Protein AF-A0A926KV99-F1 (afdb_monomer_lite)

Secondary structure (DSSP, 8-state):
-EETTEE---EEEEEEETTEEEEEEE-HHHHSSS-SS--TTHHHHHHHHHHHHHHHHHHTT---SEEEEETGGGTTHHHHHHHTSTTS---EEEEE-----------

Radius of gyration: 15.8 Å; chains: 1; bounding box: 37×48×35 Å

Foldseek 3Di:
DDFPNDDFDWDWDWDQDPNDIDIDIDTCVQPVDDDDDDDPCLQRSLVVVLVSVVVCCVVVVHADQEDEAEADSNVCNVVCCCPVVVVDDNHDYDYDHDDPPPVDDDD

pLDDT: mean 86.84, std 14.36, range [39.22, 97.75]

Structure (mmCIF, N/CA/C/O backbone):
data_AF-A0A926KV99-F1
#
_entry.id   AF-A0A926KV99-F1
#
loop_
_atom_site.group_PDB
_atom_site.id
_atom_site.type_symbol
_atom_site.label_atom_id
_atom_site.label_alt_id
_atom_site.label_comp_id
_atom_site.label_asym_id
_atom_site.label_entity_id
_atom_site.label_seq_id
_atom_site.pdbx_PDB_ins_code
_atom_site.Cartn_x
_atom_site.Cartn_y
_atom_site.Cartn_z
_atom_site.occupancy
_atom_site.B_iso_or_equiv
_atom_site.auth_seq_id
_atom_site.auth_comp_id
_atom_site.auth_asym_id
_atom_site.auth_atom_id
_atom_site.pdbx_PDB_model_num
ATOM 1 N N . MET A 1 1 ? 1.766 10.897 -2.635 1.00 89.19 1 MET A N 1
ATOM 2 C CA . MET A 1 1 ? 2.316 10.336 -1.384 1.00 89.19 1 MET A CA 1
ATOM 3 C C . MET A 1 1 ? 3.839 10.408 -1.406 1.00 89.19 1 MET A C 1
ATOM 5 O O . MET A 1 1 ? 4.415 10.212 -2.467 1.00 89.19 1 MET A O 1
ATOM 9 N N . GLU A 1 2 ? 4.484 10.692 -0.269 1.00 91.38 2 GLU A N 1
ATOM 10 C CA . GLU A 1 2 ? 5.951 10.684 -0.162 1.00 91.38 2 GLU A CA 1
ATOM 11 C C . GLU A 1 2 ? 6.496 9.311 0.273 1.00 91.38 2 GLU A C 1
ATOM 13 O O . GLU A 1 2 ? 6.025 8.710 1.255 1.00 91.38 2 GLU A O 1
ATOM 18 N N . ILE A 1 3 ? 7.510 8.826 -0.446 1.00 91.50 3 ILE A N 1
ATOM 19 C CA . ILE A 1 3 ? 8.276 7.623 -0.115 1.00 91.50 3 ILE A CA 1
ATOM 20 C C . ILE A 1 3 ? 9.722 7.749 -0.605 1.00 91.50 3 ILE A C 1
ATOM 22 O O . ILE A 1 3 ? 9.959 8.213 -1.715 1.00 91.50 3 ILE A O 1
ATOM 26 N N . SER A 1 4 ? 10.695 7.386 0.237 1.00 89.88 4 SER A N 1
ATOM 27 C CA . SER A 1 4 ? 12.132 7.455 -0.090 1.00 89.88 4 SER A CA 1
ATOM 28 C C . SER A 1 4 ? 12.583 8.803 -0.686 1.00 89.88 4 SER A C 1
ATOM 30 O O . SER A 1 4 ? 13.398 8.847 -1.604 1.00 89.88 4 SER A O 1
ATOM 32 N N . GLY A 1 5 ? 12.012 9.916 -0.205 1.00 91.94 5 GLY A N 1
ATOM 33 C CA . GLY A 1 5 ? 12.291 11.269 -0.708 1.00 91.94 5 GLY A CA 1
ATOM 34 C C . GLY A 1 5 ? 11.651 11.615 -2.062 1.00 91.94 5 GLY A C 1
ATOM 35 O O . GLY A 1 5 ? 11.896 12.695 -2.593 1.00 91.94 5 GLY A O 1
ATOM 36 N N . LYS A 1 6 ? 10.824 10.730 -2.630 1.00 92.62 6 LYS A N 1
ATOM 37 C CA . LYS A 1 6 ? 10.062 10.956 -3.865 1.00 92.62 6 LYS A CA 1
ATOM 38 C C . LYS A 1 6 ? 8.613 11.285 -3.527 1.00 92.62 6 LYS A C 1
ATOM 40 O O . LYS A 1 6 ? 7.976 10.570 -2.753 1.00 92.62 6 LYS A O 1
ATOM 45 N N . LEU A 1 7 ? 8.067 12.323 -4.155 1.00 94.94 7 LEU A N 1
ATOM 46 C CA . LEU A 1 7 ? 6.635 12.613 -4.123 1.00 94.94 7 LEU A CA 1
ATOM 47 C C . LEU A 1 7 ? 5.974 12.007 -5.363 1.00 94.94 7 LEU A C 1
ATOM 49 O O . LEU A 1 7 ? 6.183 12.488 -6.473 1.00 94.94 7 LEU A O 1
ATOM 53 N N . LEU A 1 8 ? 5.176 10.961 -5.167 1.00 96.00 8 LEU A N 1
ATOM 54 C CA . LEU A 1 8 ? 4.520 10.235 -6.255 1.00 96.00 8 LEU A CA 1
ATOM 55 C C . LEU A 1 8 ? 3.013 10.521 -6.283 1.00 96.00 8 LEU A C 1
ATOM 57 O O . LEU A 1 8 ? 2.381 10.500 -5.217 1.00 96.00 8 LEU A O 1
ATOM 61 N N . PRO A 1 9 ? 2.411 10.791 -7.456 1.00 94.25 9 PRO A N 1
ATOM 62 C CA . PRO A 1 9 ? 0.963 10.871 -7.580 1.00 94.25 9 PRO A CA 1
ATOM 63 C C . PRO A 1 9 ? 0.347 9.484 -7.368 1.00 94.25 9 PRO A C 1
ATOM 65 O O . PRO A 1 9 ? 0.882 8.475 -7.828 1.00 94.25 9 PRO A O 1
ATOM 68 N N . CYS A 1 10 ? -0.768 9.446 -6.646 1.00 95.69 10 CYS A N 1
ATOM 69 C CA . CYS A 1 10 ? -1.561 8.240 -6.469 1.00 95.69 10 CYS A CA 1
ATOM 70 C C . CYS A 1 10 ? -3.019 8.587 -6.213 1.00 95.69 10 CYS A C 1
ATOM 72 O O . CYS A 1 10 ? -3.316 9.596 -5.565 1.00 95.69 10 CYS A O 1
ATOM 74 N N . THR A 1 11 ? -3.907 7.730 -6.687 1.00 96.25 11 THR A N 1
ATOM 75 C CA . THR A 1 11 ? -5.356 7.856 -6.543 1.00 96.25 11 THR A CA 1
ATOM 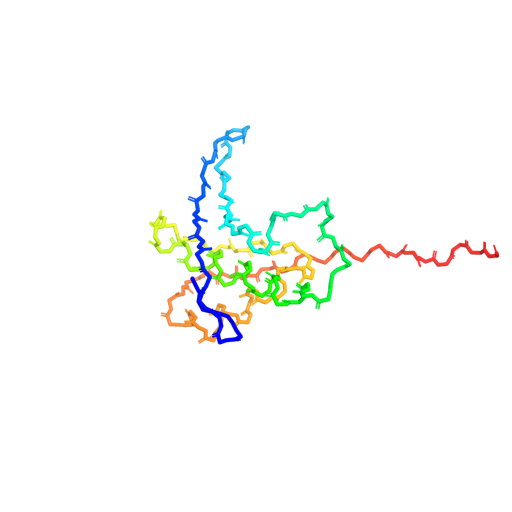76 C C . THR A 1 11 ? -5.929 6.573 -5.955 1.00 96.25 11 THR A C 1
ATOM 78 O O . THR A 1 11 ? -5.246 5.554 -5.823 1.00 96.25 11 THR A O 1
ATOM 81 N N . VAL A 1 12 ? -7.185 6.653 -5.525 1.00 96.75 12 VAL A N 1
ATOM 82 C CA . VAL A 1 12 ? -7.946 5.497 -5.062 1.00 96.75 12 VAL A CA 1
ATOM 83 C C . VAL A 1 12 ? -9.149 5.360 -5.972 1.00 96.75 12 VAL A C 1
ATOM 85 O O . VAL A 1 12 ? -9.969 6.276 -6.042 1.00 96.75 12 VAL A O 1
ATOM 88 N N . GLU A 1 13 ? -9.247 4.232 -6.659 1.00 96.06 13 GLU A N 1
ATOM 89 C CA . GLU A 1 13 ? -10.392 3.898 -7.501 1.00 96.06 13 GLU A CA 1
ATOM 90 C C . GLU A 1 13 ? -11.281 2.881 -6.794 1.00 96.06 13 GLU A C 1
ATOM 92 O O . GLU A 1 13 ? -10.805 2.092 -5.979 1.00 96.06 13 GLU A O 1
ATOM 97 N N . MET A 1 14 ? -12.580 2.907 -7.080 1.00 96.62 14 MET A N 1
ATOM 98 C CA . MET A 1 14 ? -13.561 2.033 -6.445 1.00 96.62 14 MET A CA 1
ATOM 99 C C . MET A 1 14 ? -14.381 1.315 -7.507 1.00 96.62 14 MET A C 1
ATOM 101 O O . MET A 1 14 ? -14.870 1.946 -8.444 1.00 96.62 14 MET A O 1
ATOM 105 N N . 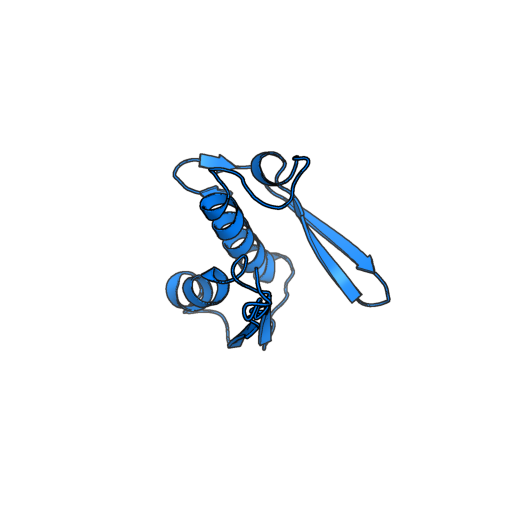ILE A 1 15 ? -14.563 0.011 -7.319 1.00 97.69 15 ILE A N 1
ATOM 106 C CA . ILE A 1 15 ? -15.550 -0.775 -8.054 1.00 97.69 15 ILE A CA 1
ATOM 107 C C . ILE A 1 15 ? -16.417 -1.568 -7.080 1.00 97.69 15 ILE A C 1
ATOM 109 O O . ILE A 1 15 ? -15.997 -1.908 -5.971 1.00 97.69 15 ILE A O 1
ATOM 113 N N . GLU A 1 16 ? -17.604 -1.941 -7.540 1.00 97.75 16 GLU A N 1
ATOM 114 C CA . GLU A 1 16 ? -18.405 -2.977 -6.904 1.00 97.75 16 GLU A CA 1
ATOM 115 C C . GLU A 1 16 ? -18.194 -4.302 -7.645 1.00 97.75 16 GLU A C 1
ATOM 117 O O . GLU A 1 16 ? -18.347 -4.381 -8.865 1.00 97.75 16 GLU A O 1
ATOM 122 N N . HIS A 1 17 ? -17.827 -5.354 -6.916 1.00 96.44 17 HIS A N 1
ATOM 123 C CA . HIS A 1 17 ? -17.597 -6.684 -7.466 1.00 96.44 17 HIS A CA 1
ATOM 124 C C . HIS A 1 17 ? -18.232 -7.755 -6.574 1.00 96.44 17 HIS A C 1
ATOM 126 O O . HIS A 1 17 ? -17.865 -7.913 -5.410 1.00 96.44 17 HIS A O 1
ATOM 132 N N . ASN A 1 18 ? -19.188 -8.511 -7.123 1.00 96.25 18 ASN A N 1
ATOM 133 C CA . ASN A 1 18 ? -19.933 -9.558 -6.407 1.00 96.25 18 ASN A CA 1
ATOM 134 C C . ASN A 1 18 ? -20.530 -9.075 -5.068 1.00 96.25 18 ASN A C 1
ATOM 136 O O . ASN A 1 18 ? -20.461 -9.783 -4.065 1.00 96.25 18 ASN A O 1
ATOM 140 N N . GLY A 1 19 ? -21.071 -7.851 -5.043 1.00 95.81 19 GLY A N 1
ATOM 141 C CA . GLY A 1 19 ? -21.641 -7.231 -3.841 1.00 95.81 19 GLY A CA 1
ATOM 142 C C . GLY A 1 19 ? -20.612 -6.747 -2.813 1.00 95.81 19 GLY A C 1
ATOM 143 O O . GLY A 1 19 ? -20.993 -6.347 -1.716 1.00 95.81 19 GLY A O 1
ATOM 144 N N . ASN A 1 20 ? -19.317 -6.776 -3.145 1.00 94.88 20 ASN A N 1
ATOM 145 C CA . ASN A 1 20 ? -18.244 -6.242 -2.313 1.00 94.88 20 ASN A CA 1
ATOM 146 C C . ASN A 1 20 ? -17.672 -4.973 -2.939 1.00 94.88 20 ASN A C 1
ATOM 148 O O . ASN A 1 20 ? -17.465 -4.905 -4.151 1.00 94.88 20 ASN A O 1
ATOM 152 N N . ILE A 1 21 ? -17.361 -3.987 -2.102 1.00 96.12 21 ILE A N 1
ATOM 153 C CA . ILE A 1 21 ? -16.636 -2.793 -2.531 1.00 96.12 21 ILE A CA 1
ATOM 154 C C . ILE A 1 21 ? -15.148 -3.131 -2.581 1.00 96.12 21 ILE A C 1
ATOM 156 O O . ILE A 1 21 ? -14.580 -3.598 -1.592 1.00 96.12 21 ILE A O 1
ATOM 160 N N . VAL A 1 22 ? -14.517 -2.876 -3.723 1.00 96.56 22 VAL A N 1
ATOM 161 C CA . VAL A 1 22 ? -13.083 -3.079 -3.933 1.00 96.56 22 VAL A CA 1
ATOM 162 C C . VAL A 1 22 ? -12.446 -1.733 -4.238 1.00 96.56 22 VAL A C 1
ATOM 164 O O . VAL A 1 22 ? -12.865 -1.036 -5.161 1.00 96.56 22 VAL A O 1
ATOM 167 N N . TYR A 1 23 ? -11.430 -1.381 -3.453 1.00 96.94 23 TYR A N 1
ATOM 168 C CA . TYR A 1 23 ? -10.629 -0.182 -3.661 1.00 96.94 23 TYR A CA 1
ATOM 169 C C . TYR A 1 23 ? -9.272 -0.548 -4.260 1.00 96.94 23 TYR A C 1
ATOM 171 O O . TYR A 1 23 ? -8.576 -1.415 -3.728 1.00 96.94 23 TYR A O 1
ATOM 179 N N . PHE A 1 24 ? -8.878 0.149 -5.320 1.00 97.19 24 PHE A N 1
ATOM 180 C CA . PHE A 1 24 ? -7.564 0.031 -5.941 1.00 97.19 24 PHE A CA 1
ATOM 181 C C . PHE A 1 24 ? -6.732 1.261 -5.623 1.00 97.19 24 PHE A C 1
ATOM 183 O O . PHE A 1 24 ? -7.220 2.384 -5.708 1.00 97.19 24 PHE A O 1
ATOM 190 N N . ILE A 1 25 ? -5.468 1.046 -5.270 1.00 97.19 25 ILE A N 1
ATOM 191 C CA . ILE A 1 25 ? -4.478 2.119 -5.232 1.00 97.19 25 ILE A CA 1
ATOM 192 C C . ILE A 1 25 ? -3.867 2.205 -6.625 1.00 97.19 25 ILE A C 1
ATOM 194 O O . ILE A 1 25 ? -3.151 1.289 -7.025 1.00 97.19 25 ILE A O 1
ATOM 198 N N . ASP A 1 26 ? -4.126 3.298 -7.333 1.00 96.88 26 ASP A N 1
ATOM 199 C CA . ASP A 1 26 ? -3.460 3.579 -8.599 1.00 96.88 26 ASP A CA 1
ATOM 200 C C . ASP A 1 26 ? -2.226 4.457 -8.364 1.00 96.88 26 ASP A C 1
ATOM 202 O O . ASP A 1 26 ? -2.245 5.450 -7.630 1.00 96.88 26 ASP A O 1
ATOM 206 N N . CYS A 1 27 ? -1.116 4.032 -8.952 1.00 97.19 27 CYS A N 1
ATOM 207 C CA . CYS A 1 27 ? 0.159 4.730 -8.959 1.00 97.19 27 CYS A CA 1
ATOM 208 C C . CYS A 1 27 ? 0.997 4.131 -10.095 1.00 97.19 27 CYS A C 1
ATOM 210 O O . CYS A 1 27 ? 1.697 3.138 -9.867 1.00 97.19 27 CYS A O 1
ATOM 212 N N . PRO A 1 28 ? 0.955 4.710 -11.308 1.00 95.94 28 PRO A N 1
ATOM 213 C CA . PRO A 1 28 ? 1.610 4.125 -12.477 1.00 95.94 28 PRO A CA 1
ATOM 214 C C . PRO A 1 28 ? 3.102 3.844 -12.268 1.00 95.94 28 PRO A C 1
ATOM 216 O O . PRO A 1 28 ? 3.589 2.791 -12.655 1.00 95.94 28 PRO A O 1
ATOM 219 N N . TYR A 1 29 ? 3.813 4.706 -11.530 1.00 95.62 29 TYR A N 1
ATOM 220 C CA . TYR A 1 29 ? 5.219 4.477 -11.164 1.00 95.62 29 TYR A CA 1
ATOM 221 C C . TYR A 1 29 ? 5.461 3.091 -10.525 1.00 95.62 29 TYR A C 1
ATOM 223 O O . TYR A 1 29 ? 6.472 2.439 -10.785 1.00 95.62 29 TYR A O 1
ATOM 231 N N . TYR A 1 30 ? 4.524 2.621 -9.699 1.00 95.75 30 TYR A N 1
ATOM 232 C CA . TYR A 1 30 ? 4.635 1.352 -8.985 1.00 95.75 30 TYR A CA 1
ATOM 233 C C . TYR A 1 30 ? 3.835 0.200 -9.589 1.00 95.75 30 TYR A C 1
ATOM 235 O O . TYR A 1 30 ? 4.222 -0.951 -9.399 1.00 95.75 30 TYR A O 1
ATOM 243 N N . PHE A 1 31 ? 2.733 0.471 -10.283 1.00 95.81 31 PHE A N 1
ATOM 244 C CA . PHE A 1 31 ? 1.778 -0.569 -10.677 1.00 95.81 31 PHE A CA 1
ATOM 245 C C . PHE A 1 31 ? 1.576 -0.695 -12.192 1.00 95.81 31 PHE A C 1
ATOM 247 O O . PHE A 1 31 ? 1.024 -1.703 -12.621 1.00 95.81 31 PHE A O 1
ATOM 254 N N . ASP A 1 32 ? 2.091 0.236 -13.005 1.00 95.50 32 ASP A N 1
ATOM 255 C CA . ASP A 1 32 ? 2.104 0.107 -14.471 1.00 95.50 32 ASP A CA 1
ATOM 256 C C . ASP A 1 32 ? 3.297 -0.751 -14.920 1.00 95.50 32 ASP A C 1
ATOM 258 O O . ASP A 1 32 ? 4.361 -0.259 -15.303 1.00 95.50 32 ASP A O 1
ATOM 262 N N . ARG A 1 33 ? 3.166 -2.069 -14.742 1.00 94.75 33 ARG A N 1
ATOM 263 C CA . ARG A 1 33 ? 4.199 -3.055 -15.084 1.00 94.75 33 ARG A CA 1
ATOM 264 C C . ARG A 1 33 ? 3.600 -4.434 -15.352 1.00 94.75 33 ARG A C 1
ATOM 266 O O . ARG A 1 33 ? 2.507 -4.751 -14.901 1.00 94.75 33 ARG A O 1
ATOM 273 N N . GLU A 1 34 ? 4.358 -5.277 -16.049 1.00 95.50 34 GLU A N 1
ATOM 274 C CA . GLU A 1 34 ? 3.881 -6.587 -16.520 1.00 95.50 34 GLU A CA 1
ATOM 275 C C . GLU A 1 34 ? 3.767 -7.656 -15.425 1.00 95.50 34 GLU A C 1
ATOM 277 O O . GLU A 1 34 ? 2.853 -8.479 -15.457 1.00 95.50 34 GLU A O 1
ATOM 282 N N . ARG A 1 35 ? 4.709 -7.693 -14.475 1.00 93.44 35 ARG A N 1
ATOM 283 C CA . ARG A 1 35 ? 4.770 -8.739 -13.445 1.00 93.44 35 ARG A CA 1
ATOM 284 C C . ARG A 1 35 ? 4.364 -8.192 -12.085 1.00 93.44 35 ARG A C 1
ATOM 286 O O . ARG A 1 35 ? 4.567 -7.019 -11.770 1.00 93.44 35 ARG A O 1
ATOM 293 N N . ILE A 1 36 ? 3.839 -9.081 -11.246 1.00 90.12 36 ILE A N 1
ATOM 294 C CA . ILE A 1 36 ? 3.523 -8.741 -9.860 1.00 90.12 36 ILE A CA 1
ATOM 295 C C . ILE A 1 36 ? 4.797 -8.738 -9.022 1.00 90.12 36 ILE A C 1
ATOM 297 O O . ILE A 1 36 ? 4.999 -7.766 -8.314 1.00 90.12 36 ILE A O 1
ATOM 301 N N . TYR A 1 37 ? 5.670 -9.742 -9.126 1.00 92.25 37 TYR A N 1
ATOM 302 C CA . TYR A 1 37 ? 6.860 -9.885 -8.273 1.00 92.25 37 TYR A CA 1
ATOM 303 C C . TYR A 1 37 ? 8.184 -9.775 -9.049 1.00 92.25 37 TYR A C 1
ATOM 305 O O . TYR A 1 37 ? 8.171 -9.656 -10.278 1.00 92.25 37 TYR A O 1
ATOM 313 N N . ASP A 1 38 ? 9.303 -9.821 -8.319 1.00 92.56 38 ASP A N 1
ATOM 314 C CA . ASP A 1 38 ? 10.687 -9.894 -8.822 1.00 92.56 38 ASP A CA 1
ATOM 315 C C . ASP A 1 38 ? 11.214 -8.593 -9.452 1.00 92.56 38 ASP A C 1
ATOM 317 O O . ASP A 1 38 ? 11.830 -8.589 -10.524 1.00 92.56 38 ASP A O 1
ATOM 321 N N . TYR A 1 39 ? 10.985 -7.469 -8.768 1.00 94.31 39 TYR A N 1
ATOM 322 C CA . TYR A 1 39 ? 11.577 -6.170 -9.104 1.00 94.31 39 TYR A CA 1
ATOM 323 C C . TYR A 1 39 ? 12.497 -5.669 -7.987 1.00 94.31 39 TYR A C 1
ATOM 325 O O . TYR A 1 39 ? 12.262 -5.925 -6.810 1.00 94.31 39 TYR A O 1
ATOM 333 N N . GLU A 1 40 ? 13.523 -4.893 -8.339 1.00 94.69 40 GLU A N 1
ATOM 334 C CA . GLU A 1 40 ? 14.466 -4.327 -7.360 1.00 94.69 40 GLU A CA 1
ATOM 335 C C . GLU A 1 40 ? 13.797 -3.351 -6.375 1.00 94.69 40 GLU A C 1
ATOM 337 O O . GLU A 1 40 ? 14.218 -3.226 -5.227 1.00 94.69 40 GLU A O 1
ATOM 342 N N . ASP A 1 41 ? 12.729 -2.675 -6.807 1.00 95.00 41 ASP A N 1
ATOM 343 C CA . ASP A 1 41 ? 11.968 -1.701 -6.016 1.00 95.00 41 ASP A CA 1
ATOM 344 C C . ASP A 1 41 ? 10.819 -2.332 -5.213 1.00 95.00 41 ASP A C 1
ATOM 346 O O . ASP A 1 41 ? 9.992 -1.628 -4.632 1.00 95.00 41 ASP A O 1
ATOM 350 N N . GLU A 1 42 ? 10.737 -3.659 -5.178 1.00 94.75 42 GLU A N 1
ATOM 351 C CA . GLU A 1 42 ? 9.564 -4.380 -4.704 1.00 94.75 42 GLU A CA 1
ATOM 352 C C . GLU A 1 42 ? 9.223 -4.089 -3.232 1.00 94.75 42 GLU A C 1
ATOM 354 O O . GLU A 1 42 ? 8.054 -3.872 -2.894 1.00 94.75 42 GLU A O 1
ATOM 359 N N . LEU A 1 43 ? 10.235 -4.028 -2.363 1.00 94.62 43 LEU A N 1
ATOM 360 C CA . LEU A 1 43 ? 10.043 -3.674 -0.958 1.00 94.62 43 LEU A CA 1
ATOM 361 C C . LEU A 1 43 ? 9.468 -2.257 -0.822 1.00 94.62 43 LEU A C 1
ATOM 363 O O . LEU A 1 43 ? 8.500 -2.045 -0.093 1.00 94.62 43 LEU A O 1
ATOM 367 N N . GLU A 1 44 ? 10.043 -1.293 -1.546 1.00 96.38 44 GLU A N 1
ATOM 368 C CA . GLU A 1 44 ? 9.584 0.100 -1.552 1.00 96.38 44 GLU A CA 1
ATOM 369 C C . GLU A 1 44 ? 8.133 0.188 -2.040 1.00 96.38 44 GLU A C 1
ATOM 371 O O . GLU A 1 44 ? 7.301 0.849 -1.415 1.00 96.38 44 GLU A O 1
ATOM 376 N N . ARG A 1 45 ? 7.800 -0.550 -3.101 1.00 96.06 45 ARG A N 1
ATOM 377 C CA . ARG A 1 45 ? 6.453 -0.623 -3.669 1.00 96.06 45 ARG A CA 1
ATOM 378 C C . ARG A 1 45 ? 5.422 -1.165 -2.682 1.00 96.06 45 ARG A C 1
ATOM 380 O O . ARG A 1 45 ? 4.335 -0.603 -2.557 1.00 96.06 45 ARG A O 1
ATOM 387 N N . PHE A 1 46 ? 5.712 -2.252 -1.975 1.00 96.31 46 PHE A N 1
ATOM 388 C CA . PHE A 1 46 ? 4.742 -2.816 -1.032 1.00 96.31 46 PHE A CA 1
ATOM 389 C C . PHE A 1 46 ? 4.638 -2.005 0.263 1.00 96.31 46 PHE A C 1
ATOM 391 O O . PHE A 1 46 ? 3.551 -1.876 0.833 1.00 96.31 46 PHE A O 1
ATOM 398 N N . VAL A 1 47 ? 5.718 -1.331 0.668 1.00 95.94 47 VAL A N 1
ATOM 399 C CA . VAL A 1 47 ? 5.656 -0.281 1.694 1.00 95.94 47 VAL A CA 1
ATOM 400 C C . VAL A 1 47 ? 4.746 0.864 1.238 1.00 95.94 47 VAL A C 1
ATOM 402 O O . VAL A 1 47 ? 3.892 1.310 2.009 1.00 95.94 47 VAL A O 1
ATOM 405 N N . PHE A 1 48 ? 4.879 1.317 -0.011 1.00 96.81 48 PHE A N 1
ATOM 406 C CA . PHE A 1 48 ? 4.010 2.333 -0.603 1.00 96.81 48 PHE A CA 1
ATOM 407 C C . PHE A 1 48 ? 2.543 1.906 -0.598 1.00 96.81 48 PHE A C 1
ATOM 409 O O . PHE A 1 48 ? 1.681 2.685 -0.185 1.00 96.81 48 PHE A O 1
ATOM 416 N N . PHE A 1 49 ? 2.258 0.668 -1.007 1.00 96.69 49 PHE A N 1
ATOM 417 C CA . PHE A 1 49 ? 0.912 0.103 -0.993 1.00 96.69 49 PHE A CA 1
ATOM 418 C C . PHE A 1 49 ? 0.305 0.133 0.416 1.00 96.69 49 PHE A C 1
ATOM 420 O O . PHE A 1 49 ? -0.777 0.689 0.604 1.00 96.69 49 PHE A O 1
ATOM 427 N N . CYS A 1 50 ? 1.027 -0.373 1.423 1.00 95.94 50 CYS A N 1
ATOM 428 C CA . CYS A 1 50 ? 0.565 -0.382 2.814 1.00 95.94 50 CYS A CA 1
ATOM 429 C C . CYS A 1 50 ? 0.262 1.031 3.335 1.00 95.94 50 CYS A C 1
ATOM 431 O O . CYS A 1 50 ? -0.776 1.255 3.960 1.00 95.94 50 CYS A O 1
ATOM 433 N N . LYS A 1 51 ? 1.152 1.999 3.066 1.00 94.44 51 LYS A N 1
ATOM 434 C CA . LYS A 1 51 ? 0.940 3.405 3.451 1.00 94.44 51 LYS A CA 1
ATOM 435 C C . LYS A 1 51 ? -0.278 3.997 2.743 1.00 94.44 51 LYS A C 1
ATOM 437 O O . LYS A 1 51 ? -1.082 4.662 3.388 1.00 94.44 51 LYS A O 1
ATOM 442 N N . SER A 1 52 ? -0.423 3.754 1.442 1.00 95.31 52 SER A N 1
ATOM 443 C CA . SER A 1 52 ? -1.522 4.288 0.627 1.00 95.31 52 SER A CA 1
ATOM 444 C C . SER A 1 52 ? -2.876 3.734 1.053 1.00 95.31 52 SER A C 1
ATOM 446 O O . SER A 1 52 ? -3.820 4.505 1.213 1.00 95.31 52 SER A O 1
ATOM 448 N N . ALA A 1 53 ? -2.957 2.432 1.330 1.00 94.69 53 ALA A N 1
ATOM 449 C CA . ALA A 1 53 ? -4.170 1.789 1.824 1.00 94.69 53 ALA A CA 1
ATOM 450 C C . ALA A 1 53 ? -4.600 2.328 3.198 1.00 94.69 53 ALA A C 1
ATOM 452 O O . ALA A 1 53 ? -5.776 2.585 3.423 1.00 94.69 53 ALA A O 1
ATOM 453 N N . LEU A 1 54 ? -3.664 2.547 4.126 1.00 92.94 54 LEU A N 1
ATOM 454 C CA . LEU A 1 54 ? -4.004 3.123 5.433 1.00 92.94 54 LEU A CA 1
ATOM 455 C C . LEU A 1 54 ? -4.356 4.612 5.348 1.00 92.94 54 LEU A C 1
ATOM 457 O O . LEU A 1 54 ? -5.263 5.071 6.041 1.00 92.94 54 LEU A O 1
ATOM 461 N N . ALA A 1 55 ? -3.673 5.369 4.488 1.00 92.19 55 ALA A N 1
ATOM 462 C CA . ALA A 1 55 ? -3.962 6.783 4.269 1.00 92.19 55 ALA A CA 1
ATOM 463 C C . ALA A 1 55 ? -5.326 7.019 3.602 1.00 92.19 55 ALA A C 1
ATOM 465 O O . ALA A 1 55 ? -5.902 8.092 3.785 1.00 92.19 55 ALA A O 1
ATOM 466 N N . SER A 1 56 ? -5.855 6.043 2.855 1.00 93.19 56 SER A N 1
ATOM 467 C CA . SER A 1 56 ? -7.156 6.164 2.194 1.00 93.19 56 SER A CA 1
ATOM 468 C C . SER A 1 56 ? -8.338 5.959 3.143 1.00 93.19 56 SER A C 1
ATOM 470 O O . SER A 1 56 ? -9.361 6.609 2.954 1.00 93.19 56 SER A O 1
ATOM 472 N N . LEU A 1 57 ? -8.201 5.151 4.202 1.00 91.06 57 LEU A N 1
ATOM 473 C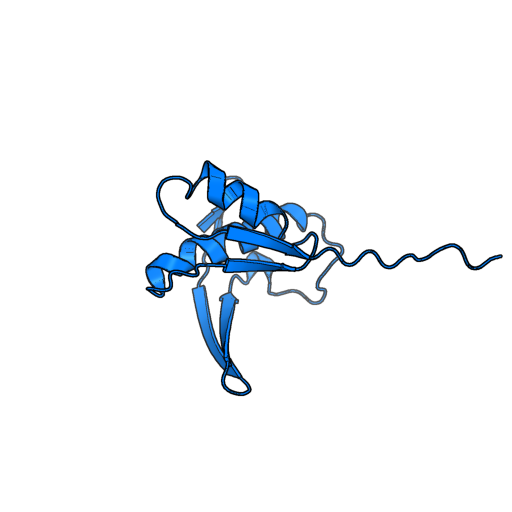 CA . LEU A 1 57 ? -9.267 4.882 5.184 1.00 91.06 57 LEU A CA 1
ATOM 474 C C . LEU A 1 57 ? -10.032 6.141 5.654 1.00 91.06 57 LEU A C 1
ATOM 476 O O . LEU A 1 57 ? -11.256 6.175 5.498 1.00 91.06 57 LEU A O 1
ATOM 480 N N . PRO A 1 58 ? -9.374 7.204 6.170 1.00 88.38 58 PRO A N 1
ATOM 481 C CA . PRO A 1 58 ? -10.081 8.413 6.595 1.00 88.38 58 PRO A CA 1
ATOM 482 C C . PRO A 1 58 ? -10.719 9.182 5.431 1.00 88.38 58 PRO A C 1
ATOM 484 O O . PRO A 1 58 ? -11.780 9.771 5.615 1.00 88.38 58 PRO A O 1
ATOM 487 N N . LEU A 1 59 ? -10.110 9.164 4.240 1.00 89.62 59 LEU A N 1
ATOM 488 C CA . LEU A 1 59 ? -10.650 9.830 3.046 1.00 89.62 59 LEU A CA 1
ATOM 489 C C . LEU A 1 59 ? -11.930 9.150 2.551 1.00 89.62 59 LEU A C 1
ATOM 491 O O . LEU A 1 59 ? -12.828 9.809 2.038 1.00 89.62 59 LEU A O 1
ATOM 495 N N . LEU A 1 60 ? -12.015 7.836 2.747 1.00 90.81 60 LEU A N 1
ATOM 496 C CA . LEU A 1 60 ? -13.180 7.017 2.431 1.00 90.81 60 LEU A CA 1
ATOM 497 C C . LEU A 1 60 ? -14.248 7.055 3.538 1.00 90.81 60 LEU A C 1
ATOM 499 O O . LEU A 1 60 ? -15.303 6.444 3.387 1.00 90.81 60 LEU A O 1
ATOM 503 N N . GLY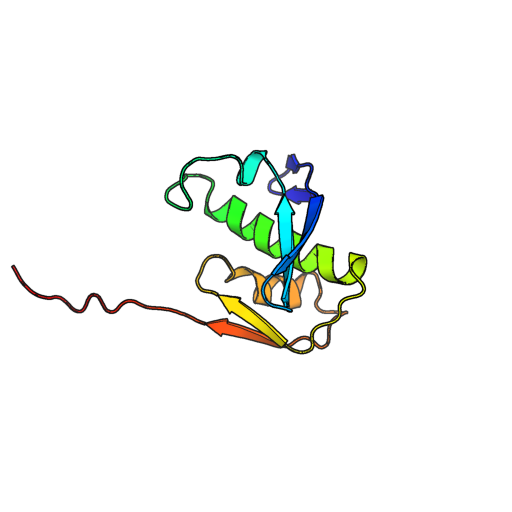 A 1 61 ? -13.979 7.716 4.672 1.00 89.38 61 GLY A N 1
ATOM 504 C CA . GLY A 1 61 ? -14.839 7.652 5.857 1.00 89.38 61 GLY A CA 1
ATOM 505 C C . GLY A 1 61 ? -14.970 6.235 6.431 1.00 89.38 61 GLY A C 1
ATOM 506 O O . GLY A 1 61 ? -15.919 5.949 7.159 1.00 89.38 61 GLY A O 1
ATOM 507 N N . PHE A 1 62 ? -14.037 5.337 6.097 1.00 88.19 62 PHE A N 1
ATOM 508 C CA . PHE A 1 62 ? -14.092 3.930 6.463 1.00 88.19 62 PHE A CA 1
ATOM 509 C C . PHE A 1 62 ? -13.221 3.660 7.689 1.00 88.19 62 PHE A C 1
ATOM 511 O O . PHE A 1 62 ? -12.021 3.932 7.701 1.00 88.19 62 PHE A O 1
ATOM 518 N N . LYS A 1 63 ? -13.833 3.099 8.734 1.00 88.25 63 LYS A N 1
ATOM 519 C CA . LYS A 1 63 ? -13.162 2.768 9.992 1.00 88.25 63 LYS A CA 1
ATOM 520 C C . LYS A 1 63 ? -13.347 1.281 10.303 1.00 88.25 63 LYS A C 1
ATOM 522 O O . LYS A 1 63 ? -14.315 0.929 10.972 1.00 88.25 63 LYS A O 1
ATOM 527 N N . PRO A 1 64 ? -12.453 0.409 9.813 1.00 88.56 64 PRO A N 1
ATOM 528 C CA . PRO A 1 64 ? -12.557 -1.018 10.076 1.00 88.56 64 PRO A CA 1
ATOM 529 C C . PRO A 1 64 ? -12.190 -1.342 11.528 1.00 88.56 64 PRO A C 1
ATOM 531 O O . PRO A 1 64 ? -11.233 -0.793 12.074 1.00 88.56 64 PRO A O 1
ATOM 534 N N . ASP A 1 65 ? -12.899 -2.293 12.134 1.00 87.56 65 ASP A N 1
ATOM 535 C CA . ASP A 1 65 ? -12.492 -2.897 13.410 1.00 87.56 65 ASP A CA 1
ATOM 536 C C . ASP A 1 65 ? -11.382 -3.939 13.221 1.00 87.56 65 ASP A C 1
ATOM 538 O O . ASP A 1 65 ? -10.554 -4.156 14.110 1.00 87.56 65 ASP A O 1
ATOM 542 N N . VAL A 1 66 ? -11.349 -4.574 12.046 1.00 89.44 66 VAL A N 1
ATOM 543 C CA . VAL A 1 66 ? -10.384 -5.613 11.686 1.00 89.44 66 VAL A CA 1
ATOM 544 C C . VAL A 1 66 ? -9.795 -5.327 10.311 1.00 89.44 66 VAL A C 1
ATOM 546 O O . VAL A 1 66 ? -10.519 -5.101 9.346 1.00 89.44 66 VAL A O 1
ATOM 549 N N . LEU A 1 67 ? -8.468 -5.384 10.227 1.00 91.31 67 LEU A N 1
ATOM 550 C CA . LEU A 1 67 ? -7.704 -5.340 8.988 1.00 91.31 67 LEU A CA 1
ATOM 551 C C . LEU A 1 67 ? -7.073 -6.710 8.742 1.00 91.31 67 LEU A C 1
ATOM 553 O O . LEU A 1 67 ? -6.170 -7.132 9.469 1.00 91.31 67 LEU A O 1
ATOM 557 N N . HIS A 1 68 ? -7.555 -7.400 7.713 1.00 93.06 68 HIS A N 1
ATOM 558 C CA . HIS A 1 68 ? -6.976 -8.658 7.266 1.00 93.06 68 HIS A CA 1
ATOM 559 C C . HIS A 1 68 ? -5.876 -8.374 6.240 1.00 93.06 68 HIS A C 1
ATOM 561 O O . HIS A 1 68 ? -6.126 -7.787 5.190 1.00 93.06 68 HIS A O 1
ATOM 567 N N . CYS A 1 69 ? -4.649 -8.745 6.585 1.00 93.69 69 CYS A N 1
ATOM 568 C CA . CYS A 1 69 ? -3.449 -8.505 5.799 1.00 93.69 69 CYS A CA 1
ATOM 569 C C . CYS A 1 69 ? -3.036 -9.829 5.143 1.00 93.69 69 CYS A C 1
ATOM 571 O O . CYS A 1 69 ? -2.808 -10.809 5.851 1.00 93.69 69 CYS A O 1
ATOM 573 N N . ASN A 1 70 ? -2.972 -9.862 3.812 1.00 93.25 70 ASN A N 1
ATOM 574 C CA . ASN A 1 70 ? -2.569 -11.046 3.058 1.00 93.25 70 ASN A CA 1
ATOM 575 C C . ASN A 1 70 ? -1.056 -11.033 2.813 1.00 93.25 70 ASN A C 1
ATOM 577 O O . ASN A 1 70 ? -0.541 -10.130 2.143 1.00 93.25 70 ASN A O 1
ATOM 581 N N . ASP A 1 71 ? -0.372 -12.038 3.348 1.00 92.31 71 ASP A N 1
ATOM 582 C CA . ASP A 1 71 ? 1.035 -12.354 3.121 1.00 92.31 71 ASP A CA 1
ATOM 583 C C . ASP A 1 71 ? 2.027 -11.217 3.396 1.00 92.31 71 ASP A C 1
ATOM 585 O O . ASP A 1 71 ? 1.733 -10.160 3.966 1.00 92.31 71 ASP A O 1
ATOM 589 N N . TRP A 1 72 ? 3.269 -11.469 2.997 1.00 93.56 72 TRP A N 1
ATOM 590 C CA . TRP A 1 72 ? 4.386 -10.557 3.147 1.00 93.56 72 TRP A CA 1
ATOM 591 C C . TRP A 1 72 ? 4.186 -9.174 2.479 1.00 93.56 72 TRP A C 1
ATOM 593 O O . TRP A 1 72 ? 4.643 -8.199 3.085 1.00 93.56 72 TRP A O 1
ATOM 603 N N . PRO A 1 73 ? 3.466 -8.997 1.340 1.00 94.81 73 PRO A N 1
ATOM 604 C CA . PRO A 1 73 ? 3.272 -7.672 0.734 1.00 94.81 73 PRO A CA 1
ATOM 605 C C . PRO A 1 73 ? 2.514 -6.692 1.634 1.00 94.81 73 PRO A C 1
ATOM 607 O O . PRO A 1 73 ? 2.639 -5.477 1.493 1.00 94.81 73 PRO A O 1
ATOM 610 N N . THR A 1 74 ? 1.726 -7.210 2.578 1.00 95.31 74 THR A N 1
ATOM 611 C CA . THR A 1 74 ? 0.965 -6.405 3.543 1.00 95.31 74 THR A CA 1
ATOM 612 C C . THR A 1 74 ? 1.596 -6.389 4.937 1.00 95.31 74 THR A C 1
ATOM 614 O O . THR A 1 74 ? 1.039 -5.809 5.873 1.00 95.31 74 THR A O 1
ATOM 617 N N . GLY A 1 75 ? 2.799 -6.954 5.088 1.00 92.50 75 GLY A N 1
ATOM 618 C CA . GLY A 1 75 ? 3.484 -7.110 6.374 1.00 92.50 75 GLY A CA 1
ATOM 619 C C . GLY A 1 75 ? 3.793 -5.796 7.102 1.00 92.50 75 GLY A C 1
ATOM 620 O O . GLY A 1 75 ? 3.956 -5.790 8.321 1.00 92.50 75 GLY A O 1
ATOM 621 N N . PHE A 1 76 ? 3.817 -4.663 6.392 1.00 93.75 76 PHE A N 1
ATOM 622 C CA . PHE A 1 76 ? 4.036 -3.342 6.991 1.00 93.75 76 PHE A CA 1
ATOM 623 C C . PHE A 1 76 ? 2.769 -2.690 7.563 1.00 93.75 76 PHE A C 1
ATOM 625 O O . PHE A 1 76 ? 2.879 -1.710 8.305 1.00 93.75 76 PHE A O 1
ATOM 632 N N . VAL A 1 77 ? 1.571 -3.221 7.288 1.00 93.75 77 VAL A N 1
ATOM 633 C CA . VAL A 1 77 ? 0.313 -2.656 7.806 1.00 93.75 77 VAL A CA 1
ATOM 634 C C . VAL A 1 77 ? 0.307 -2.579 9.342 1.00 93.75 77 VAL A C 1
ATOM 636 O O . VAL A 1 77 ? 0.069 -1.486 9.865 1.00 93.75 77 VAL A O 1
ATOM 639 N N . PRO A 1 78 ? 0.637 -3.642 10.109 1.00 90.25 78 PRO A N 1
ATOM 640 C CA . PRO A 1 78 ? 0.637 -3.558 11.573 1.00 90.25 78 PRO A CA 1
ATOM 641 C C . PRO A 1 78 ? 1.674 -2.580 12.128 1.00 90.25 78 PRO A C 1
ATOM 643 O O . PRO A 1 78 ? 1.431 -1.929 13.146 1.00 90.25 78 PRO A O 1
ATOM 646 N N . PHE A 1 79 ? 2.827 -2.463 11.464 1.00 90.31 79 PHE A N 1
ATOM 647 C CA . PHE A 1 79 ? 3.864 -1.507 11.842 1.00 90.31 79 PHE A CA 1
ATOM 648 C C . PHE A 1 79 ? 3.360 -0.068 11.692 1.00 90.31 79 PHE A C 1
ATOM 650 O O . PHE A 1 79 ? 3.462 0.720 12.636 1.00 90.31 79 PHE A O 1
ATOM 657 N N . PHE A 1 80 ? 2.757 0.269 10.549 1.00 91.19 80 PHE A N 1
ATOM 658 C CA . PHE A 1 80 ? 2.222 1.610 10.318 1.00 91.19 80 PHE A CA 1
ATOM 659 C C . PHE A 1 80 ? 1.030 1.926 11.214 1.00 91.19 80 PHE A C 1
ATOM 661 O O . PHE A 1 80 ? 0.969 3.031 11.754 1.00 91.19 80 PHE A O 1
ATOM 668 N N . LEU A 1 81 ? 0.137 0.961 11.453 1.00 87.88 81 LEU A N 1
ATOM 669 C CA . LEU A 1 81 ? -0.974 1.127 12.392 1.00 87.88 81 LEU A CA 1
ATOM 670 C C . LEU A 1 81 ? -0.495 1.539 13.786 1.00 87.88 81 LEU A C 1
ATOM 672 O O . LEU A 1 81 ? -1.107 2.404 14.400 1.00 87.88 81 LEU A O 1
ATOM 676 N N . LYS A 1 82 ? 0.608 0.961 14.277 1.00 84.94 82 LYS A N 1
ATOM 677 C CA . LYS A 1 82 ? 1.160 1.286 15.603 1.00 84.94 82 LYS A CA 1
ATOM 678 C C . LYS A 1 82 ? 1.947 2.595 15.636 1.00 84.94 82 LYS A C 1
ATOM 680 O O . LYS A 1 82 ? 1.918 3.285 16.648 1.00 84.94 82 LYS A O 1
ATOM 685 N N . THR A 1 83 ? 2.677 2.917 14.570 1.00 85.75 83 THR A N 1
ATOM 686 C CA . THR A 1 83 ? 3.647 4.028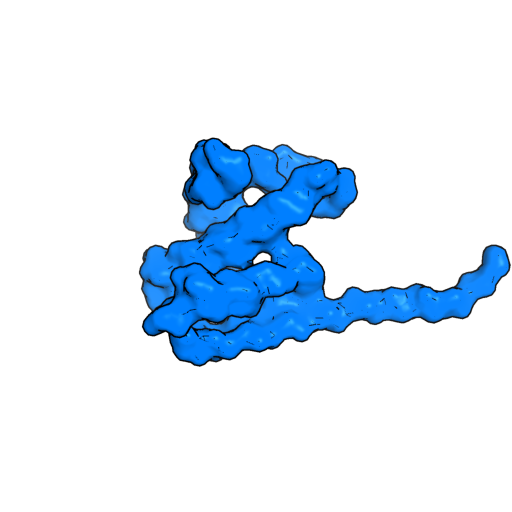 14.568 1.00 85.75 83 THR A CA 1
ATOM 687 C C . THR A 1 83 ? 3.078 5.323 14.000 1.00 85.75 83 THR A C 1
ATOM 689 O O . THR A 1 83 ? 3.130 6.355 14.660 1.00 85.75 83 THR A O 1
ATOM 692 N N . ALA A 1 84 ? 2.516 5.274 12.793 1.00 78.19 84 ALA A N 1
ATOM 693 C CA . ALA A 1 84 ? 2.025 6.444 12.068 1.00 78.19 84 ALA A CA 1
ATOM 694 C C . ALA A 1 84 ? 0.553 6.754 12.376 1.00 78.19 84 ALA A C 1
ATOM 696 O O . ALA A 1 84 ? 0.151 7.913 12.352 1.00 78.19 84 ALA A O 1
ATOM 697 N N . TYR A 1 85 ? -0.236 5.726 12.701 1.00 73.81 85 TYR A N 1
ATOM 698 C CA . TYR A 1 85 ? -1.674 5.852 12.964 1.00 73.81 85 TYR A CA 1
ATOM 699 C C . TYR A 1 85 ? -2.052 5.511 14.415 1.00 73.81 85 TYR A C 1
ATOM 701 O O . TYR A 1 85 ? -3.226 5.531 14.762 1.00 73.81 85 TYR A O 1
ATOM 709 N N . GLY A 1 86 ? -1.080 5.251 15.298 1.00 58.69 86 GLY A N 1
ATOM 710 C CA . GLY A 1 86 ? -1.297 4.653 16.627 1.00 58.69 86 GLY A CA 1
ATOM 711 C C . GLY A 1 86 ? -2.149 5.454 17.619 1.00 58.69 86 GLY A C 1
ATOM 712 O O . GLY A 1 86 ? -2.525 4.920 18.656 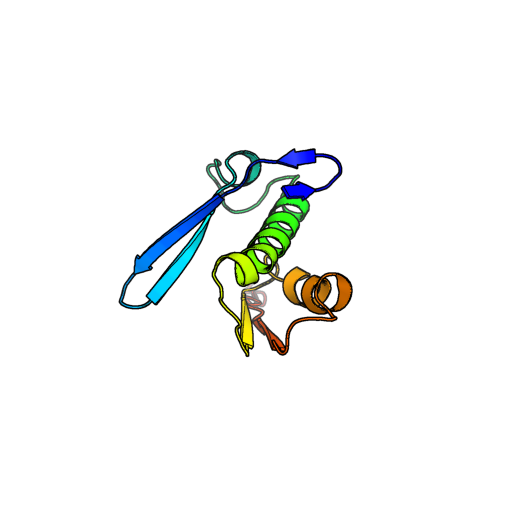1.00 58.69 86 GLY A O 1
ATOM 713 N N . GLN A 1 87 ? -2.481 6.712 17.315 1.00 54.84 87 GLN A N 1
ATOM 714 C CA . GLN A 1 87 ? -3.410 7.524 18.115 1.00 54.84 87 GLN A CA 1
ATOM 715 C C . GLN A 1 87 ? -4.871 7.441 17.617 1.00 54.84 87 GLN A C 1
ATOM 717 O O . GLN A 1 87 ? -5.781 7.887 18.312 1.00 54.84 87 GLN A O 1
ATOM 722 N N . GLN A 1 88 ? -5.105 6.869 16.429 1.00 56.34 88 GLN A N 1
ATOM 723 C CA . GLN A 1 88 ? -6.390 6.735 15.725 1.00 56.34 88 GLN A CA 1
ATOM 724 C C . GLN A 1 88 ? -6.256 5.598 14.675 1.00 56.34 88 GLN A C 1
ATOM 726 O O . GLN A 1 88 ? -5.993 5.893 13.507 1.00 56.34 88 GLN A O 1
ATOM 731 N N . PRO A 1 89 ? -6.358 4.299 15.038 1.00 57.38 89 PRO A N 1
ATOM 732 C CA . PRO A 1 89 ? -7.680 3.655 15.051 1.00 57.38 89 PRO A CA 1
ATOM 733 C C . PRO A 1 89 ? -7.842 2.506 16.078 1.00 57.38 89 PRO A C 1
ATOM 735 O O . PRO A 1 89 ? -6.885 1.922 16.571 1.00 57.38 89 PRO A O 1
ATOM 738 N N . SER A 1 90 ? -9.092 2.112 16.346 1.00 62.66 90 SER A N 1
ATOM 739 C CA . SER A 1 90 ? -9.459 0.905 17.116 1.00 62.66 90 SER A CA 1
ATOM 740 C C . SER A 1 90 ? -9.167 -0.417 16.384 1.00 62.66 90 SER A C 1
ATOM 742 O O . SER A 1 90 ? -9.425 -1.489 16.932 1.00 62.66 90 SER A O 1
ATOM 744 N N . ALA A 1 91 ? -8.660 -0.339 15.150 1.00 69.62 91 ALA A N 1
ATOM 745 C CA . ALA A 1 91 ? -8.506 -1.468 14.249 1.00 69.62 91 ALA A CA 1
ATOM 746 C C . ALA A 1 91 ? -7.434 -2.451 14.738 1.00 69.62 91 ALA A C 1
ATOM 748 O O . ALA A 1 91 ? -6.295 -2.072 15.021 1.00 69.62 91 ALA A O 1
ATOM 749 N N . ARG A 1 92 ? -7.775 -3.739 14.774 1.00 78.56 92 ARG A N 1
ATOM 750 C CA . ARG A 1 92 ? -6.822 -4.837 14.988 1.00 78.56 92 ARG A CA 1
ATOM 751 C C . ARG A 1 92 ? -6.383 -5.385 13.637 1.00 78.56 92 ARG A C 1
ATOM 753 O O . ARG A 1 92 ? -7.216 -5.574 12.759 1.00 78.56 92 ARG A O 1
ATOM 760 N N . SER A 1 93 ? -5.093 -5.657 13.468 1.00 78.94 93 SER A N 1
ATOM 761 C CA . SER A 1 93 ? -4.575 -6.289 12.250 1.00 78.94 93 SER A CA 1
ATOM 762 C C . SER A 1 93 ? -4.223 -7.751 12.492 1.00 78.94 93 SER A C 1
ATOM 764 O O . SER A 1 93 ? -3.645 -8.094 13.523 1.00 78.94 93 SER A O 1
ATOM 766 N N . TYR A 1 94 ? -4.564 -8.594 11.521 1.00 82.06 94 TYR A N 1
ATOM 767 C CA . TYR A 1 94 ? -4.170 -9.997 11.459 1.00 82.06 94 TYR A CA 1
ATOM 768 C C . TYR A 1 94 ? -3.453 -10.217 10.136 1.00 82.06 94 TYR A C 1
ATOM 770 O O . TYR A 1 94 ? -3.989 -9.855 9.090 1.00 82.06 94 TYR A O 1
ATOM 778 N N . ILE A 1 95 ? -2.249 -10.784 10.189 1.00 85.06 95 ILE A N 1
ATOM 779 C CA . ILE A 1 95 ? -1.523 -11.202 8.991 1.00 85.06 95 ILE A CA 1
ATOM 780 C C . ILE A 1 95 ? -1.813 -12.680 8.771 1.00 85.06 95 ILE A C 1
ATOM 782 O O . ILE A 1 95 ? -1.546 -13.500 9.650 1.00 85.06 95 ILE A O 1
ATOM 786 N N . GLN A 1 96 ? -2.348 -13.005 7.602 1.00 84.88 96 GLN A N 1
ATOM 787 C CA . GLN A 1 96 ? -2.388 -14.364 7.100 1.00 84.88 96 GLN A CA 1
ATOM 788 C C . GLN A 1 96 ? -1.095 -14.634 6.338 1.00 84.88 96 GLN A C 1
ATOM 790 O O . GLN A 1 96 ? -0.752 -13.892 5.425 1.00 84.88 96 GLN A O 1
ATOM 795 N N . LEU A 1 97 ? -0.379 -15.676 6.751 1.00 77.62 97 LEU A N 1
ATOM 796 C CA . LEU A 1 97 ? 0.817 -16.160 6.075 1.00 77.62 97 LEU A CA 1
ATOM 797 C C . LEU A 1 97 ? 0.462 -17.461 5.363 1.00 77.62 97 LEU A C 1
ATOM 799 O O . LEU A 1 97 ? 0.022 -18.415 6.009 1.00 77.62 97 LEU A O 1
ATOM 803 N N . TYR A 1 98 ? 0.661 -17.504 4.053 1.00 70.75 98 TYR A N 1
ATOM 804 C CA . TYR A 1 98 ? 0.677 -18.731 3.278 1.00 70.75 98 TYR A CA 1
ATOM 805 C C . TYR A 1 98 ? 2.128 -19.136 3.058 1.00 70.75 98 TYR A C 1
ATOM 807 O O . TYR A 1 98 ? 2.803 -18.679 2.140 1.00 70.75 98 TYR A O 1
ATOM 815 N N . GLU A 1 99 ? 2.623 -20.023 3.910 1.00 60.69 99 GLU A N 1
ATOM 816 C CA . GLU A 1 99 ? 3.828 -20.770 3.588 1.00 60.69 99 GLU A CA 1
ATOM 817 C C . GLU A 1 99 ? 3.378 -21.961 2.740 1.00 60.69 99 GLU A C 1
ATOM 819 O O . GLU A 1 99 ? 2.749 -22.894 3.247 1.00 60.69 99 GLU A O 1
ATOM 824 N N . SER A 1 100 ? 3.652 -21.948 1.431 1.00 56.81 100 SER A N 1
ATOM 825 C CA . SER A 1 100 ? 3.722 -23.233 0.748 1.00 56.81 100 SER A CA 1
ATOM 826 C C . SER A 1 100 ? 4.908 -23.945 1.378 1.00 56.81 100 SER A C 1
ATOM 828 O O . SER A 1 100 ? 6.059 -23.618 1.084 1.00 56.81 100 SER A O 1
ATOM 830 N N . LEU A 1 101 ? 4.639 -24.916 2.245 1.00 53.72 101 LEU A N 1
ATOM 831 C CA . LEU A 1 101 ? 5.571 -26.007 2.439 1.00 53.72 101 LEU A CA 1
ATOM 832 C C . LEU A 1 101 ? 5.732 -26.663 1.063 1.00 53.72 101 LEU A C 1
ATOM 834 O O . LEU A 1 101 ? 5.063 -27.641 0.740 1.00 53.72 101 LEU A O 1
ATOM 838 N N . LEU A 1 102 ? 6.655 -26.150 0.253 1.00 54.88 102 LEU A N 1
ATOM 839 C CA . LEU A 1 102 ? 7.496 -27.026 -0.541 1.00 54.88 102 LEU A CA 1
ATOM 840 C C . LEU A 1 102 ? 8.358 -27.769 0.483 1.00 54.88 102 LEU A C 1
ATOM 842 O O . LEU A 1 102 ? 9.537 -27.487 0.659 1.00 54.88 102 LEU A O 1
ATOM 846 N N . SER A 1 103 ? 7.726 -28.675 1.237 1.00 49.84 103 SER A N 1
ATOM 847 C CA . SER A 1 103 ? 8.450 -29.775 1.836 1.00 49.84 103 SER A CA 1
ATOM 848 C C . SER A 1 103 ? 9.026 -30.534 0.659 1.00 49.84 103 SER A C 1
ATOM 850 O O . SER A 1 103 ? 8.265 -31.015 -0.184 1.00 49.84 103 SER A O 1
ATOM 852 N N . ASP A 1 104 ? 10.347 -30.569 0.597 1.00 57.94 104 ASP A N 1
ATOM 853 C CA . ASP A 1 104 ? 11.142 -31.393 -0.294 1.00 57.94 104 ASP A CA 1
ATOM 854 C C . ASP A 1 104 ? 10.388 -32.641 -0.783 1.00 57.94 104 ASP A C 1
ATOM 856 O O . ASP A 1 104 ? 10.184 -33.603 -0.040 1.00 57.94 104 ASP A O 1
ATOM 860 N N . SER A 1 105 ? 10.019 -32.656 -2.064 1.00 41.88 105 SER A N 1
ATOM 861 C CA . SER A 1 105 ? 9.881 -33.903 -2.807 1.00 41.88 105 SER A CA 1
ATOM 862 C C . SER A 1 105 ? 10.987 -33.958 -3.857 1.00 41.88 105 SER A C 1
ATOM 864 O O . SER A 1 105 ? 10.785 -33.598 -5.009 1.00 41.88 105 SER A O 1
ATOM 866 N N . LEU A 1 106 ? 12.154 -34.389 -3.377 1.00 39.22 106 LEU A N 1
ATOM 867 C CA . LEU A 1 106 ? 13.051 -35.364 -4.002 1.00 39.22 106 LEU A CA 1
ATOM 868 C C . LEU A 1 106 ? 13.537 -35.132 -5.450 1.00 39.22 106 LEU A C 1
ATOM 870 O O . LEU A 1 106 ? 12.765 -35.252 -6.396 1.00 39.22 106 LEU A O 1
ATOM 874 N N . ALA A 1 107 ? 14.877 -35.097 -5.530 1.00 40.97 107 ALA A N 1
ATOM 875 C CA . ALA A 1 107 ? 15.769 -35.593 -6.592 1.00 40.97 107 ALA A CA 1
ATOM 876 C C . ALA A 1 107 ? 15.972 -34.739 -7.855 1.00 40.97 107 ALA A C 1
ATOM 878 O O . ALA A 1 107 ? 15.022 -34.545 -8.639 1.00 40.97 107 ALA A O 1
#

Sequence (107 aa):
MEISGKLLPCTVEMIEHNGNIVYFIDCPYYFDRERIYDYEDELERFVFFCKSALASLPLLGFKPDVLHCNDWPTGFVPFFLKTAYGQQPSARSYIQLYESLLSDSLA

Organism: NCBI:txid2770274

InterPro domains:
  IPR013534 Starch synthase, catalytic domain [PF08323] (8-91)